Protein AF-A0A9J6Q391-F1 (afdb_monomer)

Mean predicted aligned error: 18.15 Å

Radius of gyration: 25.67 Å; Cα contacts (8 Å, |Δi|>4): 39; chains: 1; bounding box: 71×42×63 Å

Solvent-accessible surface area (backbone atoms only — not comparable to full-atom values): 9100 Å² total; per-residue (Å²): 144,71,68,66,64,57,49,52,55,53,50,53,52,52,53,53,54,31,58,76,69,72,47,83,73,78,81,73,79,80,74,79,69,81,73,92,72,80,83,76,83,79,59,70,78,64,97,84,64,71,94,62,67,79,73,75,49,56,86,77,59,72,52,72,69,56,53,51,54,53,54,51,61,70,43,45,66,48,56,59,53,69,73,65,68,63,96,83,64,79,84,73,88,66,89,73,70,78,87,85,83,90,84,78,80,70,61,88,94,59,53,72,78,78,62,50,84,44,92,79,53,96,73,69,85,72,54,101,73,105

Foldseek 3Di:
DPPPVVVVVVVVVVVVVCVVVVNDPPPPPPPPPPDDDDDDDWWDDDPPDPPDDPQVGTDNDDDPVRVVVVVCVQCVVVVVVVVPDDPPDDDDPDPDHDDDDDDFDDDDPQDPVVQVPDPPDPDRPHDPRD

Organism: NCBI:txid2926469

Secondary structure (DSSP, 8-state):
--HHHHHHHHHHHHHHHHHHTT-----------PPP-PPPPPP---TTS----GGGSSS----HHHHHHHHHHHTHHHHHHHTT--TTS----------------PPTT--HHHH-TTTT-SS----TT-

Sequence (130 aa):
MSDTSDSTLNTVKALIDAFKTGAKPSATSVSTAEAAWVPPPFPVPAKDEKQGEISEYGRLPATKTQTEGNYARQRLEDLARGQSQQPDEKPVTDCAGSLHISLFFDGTCCNEQDEDEVYGSPKPALTNVN

Structure (mmCIF, N/CA/C/O backbone):
data_AF-A0A9J6Q391-F1
#
_entry.id   AF-A0A9J6Q391-F1
#
loop_
_atom_site.group_PDB
_atom_site.id
_atom_site.type_symbol
_atom_site.label_atom_id
_atom_site.label_alt_id
_atom_site.label_comp_id
_atom_site.label_asym_id
_atom_site.label_entity_id
_atom_site.label_seq_id
_atom_site.pdbx_PDB_ins_code
_atom_site.Cartn_x
_atom_site.Cartn_y
_atom_site.Cartn_z
_atom_site.occupancy
_atom_site.B_iso_or_equiv
_atom_site.auth_seq_id
_atom_site.auth_comp_id
_atom_site.auth_asym_id
_atom_site.auth_atom_id
_atom_site.pdbx_PDB_model_num
ATOM 1 N N . MET A 1 1 ? -22.575 8.615 -30.650 1.00 46.84 1 MET A N 1
ATOM 2 C CA . MET A 1 1 ? -22.146 8.069 -29.346 1.00 46.84 1 MET A CA 1
ATOM 3 C C . MET A 1 1 ? -22.853 8.871 -28.259 1.00 46.84 1 MET A C 1
ATOM 5 O O . MET A 1 1 ? -22.325 9.894 -27.853 1.00 46.84 1 MET A O 1
ATOM 9 N N . SER A 1 2 ? -24.083 8.486 -27.893 1.00 53.28 2 SER A N 1
ATOM 10 C CA . SER A 1 2 ? -24.924 9.209 -26.910 1.00 53.28 2 SER A CA 1
ATOM 11 C C . SER A 1 2 ? -25.822 8.283 -26.070 1.00 53.28 2 SER A C 1
ATOM 13 O O . SER A 1 2 ? -26.626 8.757 -25.280 1.00 53.28 2 SER A O 1
ATOM 15 N N . ASP A 1 3 ? -25.713 6.960 -26.221 1.00 53.56 3 ASP A N 1
ATOM 16 C CA . ASP A 1 3 ? -26.795 6.057 -25.797 1.00 53.56 3 ASP A CA 1
ATOM 17 C C . ASP A 1 3 ? -26.656 5.532 -24.355 1.00 53.56 3 ASP A C 1
ATOM 19 O O . ASP A 1 3 ? -27.618 5.038 -23.769 1.00 53.56 3 ASP A O 1
ATOM 23 N N . THR A 1 4 ? -25.476 5.652 -23.736 1.00 53.84 4 THR A N 1
ATOM 24 C CA . THR A 1 4 ? -25.209 5.055 -22.412 1.00 53.84 4 THR A CA 1
ATOM 25 C C . THR A 1 4 ? -25.657 5.946 -21.248 1.00 53.84 4 THR A C 1
ATOM 27 O O . THR A 1 4 ? -26.173 5.450 -20.243 1.00 53.84 4 THR A O 1
ATOM 30 N N . SER A 1 5 ? -25.499 7.268 -21.366 1.00 55.38 5 SER A N 1
ATOM 31 C CA . SER A 1 5 ? -25.910 8.227 -20.328 1.00 55.38 5 SER A CA 1
ATOM 32 C C . SER A 1 5 ? -27.431 8.331 -20.216 1.00 55.38 5 SER A C 1
ATOM 34 O O . SER A 1 5 ? -27.971 8.287 -19.109 1.00 55.38 5 SER A O 1
ATOM 36 N N . ASP A 1 6 ? -28.122 8.369 -21.357 1.00 56.22 6 ASP A N 1
ATOM 37 C CA . ASP A 1 6 ? -29.584 8.454 -21.413 1.00 56.22 6 ASP A CA 1
ATOM 38 C C . ASP A 1 6 ? -30.235 7.150 -20.924 1.00 56.22 6 ASP A C 1
ATOM 40 O O . ASP A 1 6 ? -31.237 7.173 -20.207 1.00 56.22 6 ASP A O 1
ATOM 44 N N . SER A 1 7 ? -29.606 6.003 -21.208 1.00 61.94 7 SER A N 1
ATOM 45 C CA . SER A 1 7 ? -29.992 4.693 -20.666 1.00 61.94 7 SER A CA 1
ATOM 46 C C . SER A 1 7 ? -29.904 4.643 -19.133 1.00 61.94 7 SER A C 1
ATOM 48 O O . SER A 1 7 ? -30.820 4.163 -18.458 1.00 61.94 7 SER A O 1
ATOM 50 N N . THR A 1 8 ? -28.845 5.215 -18.554 1.00 69.19 8 THR A N 1
ATOM 51 C CA . THR A 1 8 ? -28.618 5.184 -17.101 1.00 69.19 8 THR A CA 1
ATOM 52 C C . THR A 1 8 ? -29.638 6.056 -16.364 1.00 69.19 8 THR A C 1
ATOM 54 O O . THR A 1 8 ? -30.234 5.620 -15.378 1.00 69.19 8 THR A O 1
ATOM 57 N N . LEU A 1 9 ? -29.914 7.258 -16.882 1.00 72.56 9 LEU A N 1
ATOM 58 C CA . LEU A 1 9 ? -30.899 8.179 -16.308 1.00 72.56 9 LEU A CA 1
ATOM 59 C C . LEU A 1 9 ? -32.321 7.590 -16.339 1.00 72.56 9 LEU A C 1
ATOM 61 O O . LEU A 1 9 ? -33.058 7.667 -15.353 1.00 72.56 9 LEU A O 1
ATOM 65 N N . ASN A 1 10 ? -32.688 6.949 -17.451 1.00 74.25 10 ASN A N 1
ATOM 66 C CA . ASN A 1 10 ? -33.989 6.299 -17.605 1.00 74.25 10 ASN A CA 1
ATOM 67 C C . ASN A 1 10 ? -34.150 5.095 -16.666 1.00 74.25 10 ASN A C 1
ATOM 69 O O . ASN A 1 10 ? -35.230 4.887 -16.111 1.00 74.25 10 ASN A O 1
ATOM 73 N N . THR A 1 11 ? -33.070 4.353 -16.416 1.00 75.00 11 THR A N 1
ATOM 74 C CA . THR A 1 11 ? -33.073 3.214 -15.486 1.00 75.00 11 THR A CA 1
ATOM 75 C C . THR A 1 11 ? -33.259 3.667 -14.035 1.00 75.00 11 THR A C 1
ATOM 77 O O . THR A 1 11 ? -34.065 3.092 -13.303 1.00 75.00 11 THR A O 1
ATOM 80 N N . VAL A 1 12 ? -32.587 4.749 -13.622 1.00 79.31 12 VAL A N 1
ATOM 81 C CA . VAL A 1 12 ? -32.756 5.333 -12.277 1.00 79.31 12 VAL A CA 1
ATOM 82 C C . VAL A 1 12 ? -34.180 5.857 -12.083 1.00 79.31 12 VAL A C 1
ATOM 84 O O . VAL A 1 12 ? -34.787 5.627 -11.037 1.00 79.31 12 VAL A O 1
ATOM 87 N N . LYS A 1 13 ? -34.752 6.505 -13.103 1.00 80.88 13 LYS A N 1
ATOM 88 C CA . LYS A 1 13 ? -36.135 6.994 -13.057 1.00 80.88 13 LYS A CA 1
ATOM 89 C C . LYS A 1 13 ? -37.141 5.849 -12.894 1.00 80.88 13 LYS A C 1
ATOM 91 O O . LYS A 1 13 ? -38.011 5.924 -12.030 1.00 80.88 13 LYS A O 1
ATOM 96 N N . ALA A 1 14 ? -36.967 4.761 -13.647 1.00 74.81 14 ALA A N 1
ATOM 97 C CA . ALA A 1 14 ? -37.815 3.574 -13.551 1.00 74.81 14 ALA A CA 1
ATOM 98 C C . ALA A 1 14 ? -37.730 2.890 -12.173 1.00 74.81 14 ALA A C 1
ATOM 100 O O . ALA A 1 14 ? -38.748 2.449 -11.640 1.00 74.81 14 ALA A O 1
ATOM 101 N N . 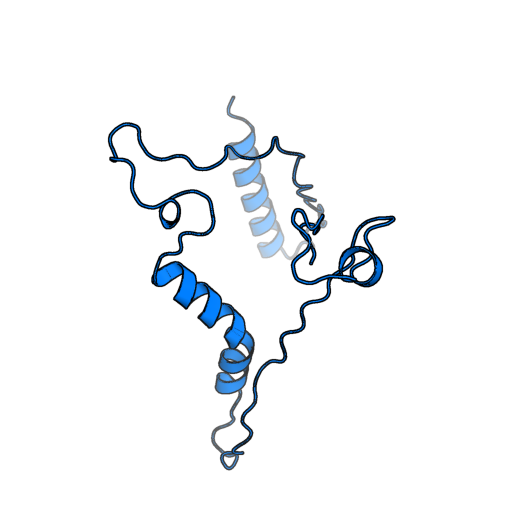LEU A 1 15 ? -36.541 2.844 -11.565 1.00 76.00 15 LEU A N 1
ATOM 102 C CA . LEU A 1 15 ? -36.344 2.289 -10.221 1.00 76.00 15 LEU A CA 1
ATOM 103 C C . LEU A 1 15 ? -37.030 3.131 -9.135 1.00 76.00 15 LEU A C 1
ATOM 105 O O . LEU A 1 15 ? -37.652 2.573 -8.231 1.00 76.00 15 LEU A O 1
ATOM 109 N N . ILE A 1 16 ? -36.970 4.462 -9.236 1.00 83.12 16 ILE A N 1
ATOM 110 C CA . ILE A 1 16 ? -37.643 5.375 -8.297 1.00 83.12 16 ILE A CA 1
ATOM 111 C C . ILE A 1 16 ? -39.170 5.244 -8.403 1.00 83.12 16 ILE A C 1
ATOM 113 O O . ILE A 1 16 ? -39.862 5.219 -7.383 1.00 83.12 16 ILE A O 1
ATOM 117 N N . ASP A 1 17 ? -39.706 5.133 -9.618 1.00 80.81 17 ASP A N 1
ATOM 118 C CA . ASP A 1 17 ? -41.150 4.999 -9.839 1.00 80.81 17 ASP A CA 1
ATOM 119 C C . ASP A 1 17 ? -41.679 3.615 -9.410 1.00 80.81 17 ASP A C 1
ATOM 121 O O . ASP A 1 17 ? -42.766 3.518 -8.831 1.00 80.81 17 ASP A O 1
ATOM 125 N N . ALA A 1 18 ? -40.882 2.552 -9.572 1.00 72.38 18 ALA A N 1
ATOM 126 C CA . ALA A 1 18 ? -41.176 1.235 -9.001 1.00 72.38 18 ALA A CA 1
ATOM 127 C C . ALA A 1 18 ? -41.226 1.275 -7.460 1.00 72.38 18 ALA A C 1
ATOM 129 O O . ALA A 1 18 ? -42.116 0.685 -6.847 1.00 72.38 18 ALA A O 1
ATOM 130 N N . PHE A 1 19 ? -40.331 2.044 -6.828 1.00 73.94 19 PHE A N 1
ATOM 131 C CA . PHE A 1 19 ? -40.306 2.207 -5.372 1.00 73.94 19 PHE A CA 1
ATOM 132 C C . PHE A 1 19 ? -41.550 2.936 -4.842 1.00 73.94 19 PHE A C 1
ATOM 134 O O . PHE A 1 19 ? -42.128 2.534 -3.835 1.00 73.94 19 PHE A O 1
ATOM 141 N N . LYS A 1 20 ? -42.016 3.977 -5.546 1.00 78.38 20 LYS A N 1
ATOM 142 C CA . LYS A 1 20 ? -43.234 4.730 -5.186 1.00 78.38 20 LYS A CA 1
ATOM 143 C C . LYS A 1 20 ? -44.516 3.911 -5.318 1.00 78.38 20 LYS A C 1
ATOM 145 O O . LYS A 1 20 ? -45.478 4.162 -4.601 1.00 78.38 20 LYS A O 1
ATOM 150 N N . THR A 1 21 ? -44.537 2.960 -6.246 1.00 76.88 21 THR A N 1
ATOM 151 C CA . THR A 1 21 ? -45.704 2.111 -6.527 1.00 76.88 21 THR A CA 1
ATOM 152 C C . THR A 1 21 ? -45.715 0.819 -5.705 1.00 76.88 21 THR A C 1
ATOM 154 O O . THR A 1 21 ? -46.660 0.040 -5.808 1.00 76.88 21 THR A O 1
ATOM 157 N N . GLY A 1 22 ? -44.692 0.589 -4.870 1.00 63.97 22 GLY A N 1
ATOM 158 C CA . GLY A 1 22 ? -44.562 -0.620 -4.051 1.00 63.97 22 GLY A CA 1
ATOM 159 C C . GLY A 1 22 ? -44.297 -1.892 -4.864 1.00 63.97 22 GLY A C 1
ATOM 160 O O . GLY A 1 22 ? -44.370 -2.996 -4.324 1.00 63.97 22 GLY A O 1
ATOM 161 N N . ALA A 1 23 ? -43.991 -1.761 -6.158 1.00 68.00 23 ALA A N 1
ATOM 162 C CA . ALA A 1 23 ? -43.645 -2.883 -7.013 1.00 68.00 23 ALA A CA 1
ATOM 163 C C . ALA A 1 23 ? -42.234 -3.365 -6.656 1.00 68.00 23 ALA A C 1
ATOM 165 O O . ALA A 1 23 ? -41.285 -2.585 -6.675 1.00 68.00 23 ALA A O 1
ATOM 166 N N . LYS A 1 24 ? -42.082 -4.658 -6.335 1.00 58.41 24 LYS A N 1
ATOM 167 C CA . LYS A 1 24 ? -40.773 -5.268 -6.061 1.00 58.41 24 LYS A CA 1
ATOM 168 C C . LYS A 1 24 ? -39.894 -5.111 -7.312 1.00 58.41 24 LYS A C 1
ATOM 170 O O . LYS A 1 24 ? -40.206 -5.750 -8.320 1.00 58.41 24 LYS A O 1
ATOM 175 N N . PRO A 1 25 ? -38.820 -4.299 -7.290 1.00 55.34 25 PRO A N 1
ATOM 176 C CA . PRO A 1 25 ? -37.943 -4.203 -8.444 1.00 55.34 25 PRO A CA 1
ATOM 177 C C . PRO A 1 25 ? -37.285 -5.570 -8.637 1.00 55.34 25 PRO A C 1
ATOM 179 O O . PRO A 1 25 ? -36.680 -6.118 -7.713 1.00 55.34 25 PRO A O 1
ATOM 182 N N . SER A 1 26 ? -37.457 -6.154 -9.825 1.00 55.06 26 SER A N 1
ATOM 183 C CA . SER A 1 26 ? -36.693 -7.333 -10.221 1.00 55.06 26 SER A CA 1
ATOM 184 C C . SER A 1 26 ? -35.224 -6.944 -10.138 1.00 55.06 26 SER A C 1
ATOM 186 O O . SER A 1 26 ? -34.801 -6.011 -10.819 1.00 55.06 26 SER A O 1
ATOM 188 N N . ALA A 1 27 ? -34.480 -7.596 -9.246 1.00 47.47 27 ALA A N 1
ATOM 189 C CA . ALA A 1 27 ? -33.065 -7.351 -9.047 1.00 47.47 27 ALA A CA 1
ATOM 190 C C . ALA A 1 27 ? -32.315 -7.725 -10.330 1.00 47.47 27 ALA A C 1
ATOM 192 O O . ALA A 1 27 ? -31.868 -8.856 -10.500 1.00 47.47 27 ALA A O 1
ATOM 193 N N . THR A 1 28 ? -32.195 -6.777 -11.255 1.00 48.41 28 THR A N 1
ATOM 194 C CA . THR A 1 28 ? -31.173 -6.835 -12.288 1.00 48.41 28 THR A CA 1
ATOM 195 C C . THR A 1 28 ? -29.861 -6.654 -11.548 1.00 48.41 28 THR A C 1
ATOM 197 O O . THR A 1 28 ? -29.508 -5.543 -11.157 1.00 48.41 28 THR A O 1
ATOM 200 N N . SER A 1 29 ? -29.175 -7.763 -11.274 1.00 50.44 29 SER A N 1
ATOM 201 C CA . SER A 1 29 ? -27.800 -7.746 -10.802 1.00 50.44 29 SER A CA 1
ATOM 202 C C . SER A 1 29 ? -26.967 -7.033 -11.862 1.00 50.44 29 SER A C 1
ATOM 204 O O . SER A 1 29 ? -26.547 -7.643 -12.847 1.00 50.44 29 SER A O 1
ATOM 206 N N . VAL A 1 30 ? -26.756 -5.729 -11.699 1.00 50.44 30 VAL A N 1
ATOM 207 C CA . VAL A 1 30 ? -25.710 -5.016 -12.427 1.00 50.44 30 VAL A CA 1
ATOM 208 C C . VAL A 1 30 ? -24.402 -5.501 -11.815 1.00 50.44 30 VAL A C 1
ATOM 210 O O . VAL A 1 30 ? -23.860 -4.914 -10.885 1.00 50.44 30 VAL A O 1
ATOM 213 N N . SER A 1 31 ? -23.953 -6.666 -12.275 1.00 46.78 31 SER A N 1
ATOM 214 C CA . SER A 1 31 ? -22.585 -7.111 -12.083 1.00 46.78 31 SER A CA 1
ATOM 215 C C . SER A 1 31 ? -21.736 -6.190 -12.946 1.00 46.78 31 SER A C 1
ATOM 217 O O . SER A 1 31 ? -21.562 -6.417 -14.142 1.00 46.78 31 SER A O 1
ATOM 219 N N . THR A 1 32 ? -21.262 -5.094 -12.358 1.00 53.47 32 THR A N 1
ATOM 220 C CA . THR A 1 32 ? -20.120 -4.366 -12.902 1.00 53.47 32 THR A CA 1
ATOM 221 C C . THR A 1 32 ? -18.914 -5.272 -12.696 1.00 53.47 32 THR A C 1
ATOM 223 O O . THR A 1 32 ? -18.187 -5.145 -11.717 1.00 53.47 32 THR A O 1
ATOM 226 N N . ALA A 1 33 ? -18.755 -6.266 -13.568 1.00 62.44 33 ALA A N 1
ATOM 227 C CA . ALA A 1 33 ? -17.488 -6.957 -13.698 1.00 62.44 33 ALA A CA 1
ATOM 228 C C . ALA A 1 33 ? -16.474 -5.888 -14.119 1.00 62.44 33 ALA A C 1
ATOM 230 O O . ALA A 1 33 ? -16.596 -5.318 -15.206 1.00 62.44 33 ALA A O 1
ATOM 231 N N . GLU A 1 34 ? -15.542 -5.538 -13.231 1.00 70.25 34 GLU A N 1
ATOM 232 C CA . GLU A 1 34 ? -14.434 -4.657 -13.587 1.00 70.25 34 GLU A CA 1
ATOM 233 C C . GLU A 1 34 ? -13.728 -5.258 -14.807 1.00 70.25 34 GLU A C 1
ATOM 235 O O . GLU A 1 34 ? -13.257 -6.396 -14.782 1.00 70.25 34 GLU A O 1
ATOM 240 N N . ALA A 1 35 ? -13.729 -4.517 -15.915 1.00 78.00 35 ALA A N 1
ATOM 241 C CA . ALA A 1 35 ? -13.037 -4.927 -17.125 1.00 78.00 35 ALA A CA 1
ATOM 242 C C . ALA A 1 35 ? -11.534 -5.066 -16.839 1.00 78.00 35 ALA A C 1
ATOM 244 O O . ALA A 1 35 ? -10.982 -4.327 -16.027 1.00 78.00 35 ALA A O 1
ATOM 245 N N . ALA A 1 36 ? -10.856 -5.985 -17.524 1.00 86.19 36 ALA A N 1
ATOM 246 C CA . ALA A 1 36 ? -9.401 -6.049 -17.464 1.00 86.19 36 ALA A CA 1
ATOM 247 C C . ALA A 1 36 ? -8.796 -4.760 -18.054 1.00 86.19 36 ALA A C 1
ATOM 249 O O . ALA A 1 36 ? -9.167 -4.351 -19.157 1.00 86.19 36 ALA A O 1
ATOM 250 N N . TRP A 1 37 ? -7.855 -4.141 -17.338 1.00 87.50 37 TRP A N 1
ATOM 251 C CA . TRP A 1 37 ? -7.172 -2.915 -17.761 1.00 87.50 37 TRP A CA 1
ATOM 252 C C . TRP A 1 37 ? -5.684 -3.156 -17.995 1.00 87.50 37 TRP A C 1
ATOM 254 O O . TRP A 1 37 ? -5.039 -3.937 -17.296 1.00 87.50 37 TRP A O 1
ATOM 264 N N . VAL A 1 38 ? -5.129 -2.436 -18.973 1.00 92.31 38 VAL A N 1
ATOM 265 C CA . VAL A 1 38 ? -3.676 -2.329 -19.150 1.00 92.31 38 VAL A CA 1
ATOM 266 C C . VAL A 1 38 ? -3.075 -1.708 -17.880 1.00 92.31 38 VAL A C 1
ATOM 268 O O . VAL A 1 38 ? -3.668 -0.756 -17.360 1.00 92.31 38 VAL A O 1
ATOM 271 N N . PRO A 1 39 ? -1.921 -2.199 -17.375 1.00 92.12 39 PRO A N 1
ATOM 272 C CA . PRO A 1 39 ? -1.274 -1.612 -16.210 1.00 92.12 39 PRO A CA 1
ATOM 273 C C . PRO A 1 39 ? -1.107 -0.094 -16.367 1.00 92.12 39 PRO A C 1
ATOM 275 O O . PRO A 1 39 ? -0.685 0.367 -17.433 1.00 92.12 39 PRO A O 1
ATOM 278 N N . PRO A 1 40 ? -1.433 0.699 -15.332 1.00 90.50 40 PRO A N 1
ATOM 279 C CA . PRO A 1 40 ? -1.307 2.143 -15.416 1.00 90.50 40 PRO A CA 1
ATOM 280 C C . PRO A 1 40 ? 0.161 2.537 -15.623 1.00 90.50 40 PRO A C 1
ATOM 282 O O . PRO A 1 40 ? 1.054 1.871 -15.085 1.00 90.50 40 PRO A O 1
ATOM 285 N N . PRO A 1 41 ? 0.431 3.645 -16.335 1.00 89.44 41 PRO A N 1
ATOM 286 C CA . PRO A 1 41 ? 1.793 4.126 -16.516 1.00 89.44 41 PRO A CA 1
ATOM 287 C C . PRO A 1 41 ? 2.460 4.368 -15.157 1.00 89.44 41 PRO A C 1
ATOM 289 O O . PRO A 1 41 ? 1.818 4.794 -14.187 1.00 89.44 41 PRO A O 1
ATOM 292 N N . PHE A 1 42 ? 3.754 4.063 -15.079 1.00 88.50 42 PHE A N 1
ATOM 293 C CA . PHE A 1 42 ? 4.534 4.339 -13.880 1.00 88.50 42 PHE A CA 1
ATOM 294 C C . PHE A 1 42 ? 4.727 5.859 -13.732 1.00 88.50 42 PHE A C 1
ATOM 296 O O . PHE A 1 42 ? 5.083 6.505 -14.722 1.00 88.50 42 PHE A O 1
ATOM 303 N N . PRO A 1 43 ? 4.485 6.449 -12.544 1.00 85.75 43 PRO A N 1
ATOM 304 C CA . PRO A 1 43 ? 4.675 7.880 -12.337 1.00 85.75 43 PRO A CA 1
ATOM 305 C C . PRO A 1 43 ? 6.136 8.284 -12.560 1.00 85.75 43 PRO A C 1
ATOM 307 O O . PRO A 1 43 ? 7.040 7.716 -11.949 1.00 85.75 43 PRO A O 1
ATOM 310 N N . VAL A 1 44 ? 6.35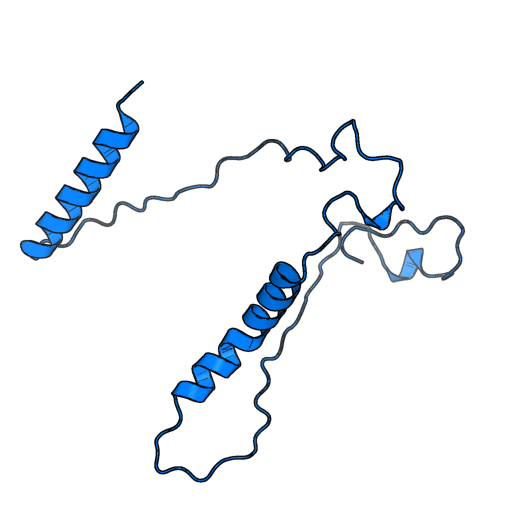3 9.278 -13.420 1.00 78.19 44 VAL A N 1
ATOM 311 C CA . VAL A 1 44 ? 7.662 9.884 -13.700 1.00 78.19 44 VAL A CA 1
ATOM 312 C C . VAL A 1 44 ? 7.590 11.395 -13.453 1.00 78.19 44 VAL A C 1
ATOM 314 O O . VAL A 1 44 ? 6.501 11.959 -13.593 1.00 78.19 44 VAL A O 1
ATOM 317 N N . PRO A 1 45 ? 8.708 12.054 -13.096 1.00 68.19 45 PRO A N 1
ATOM 318 C CA . PRO A 1 45 ? 8.750 13.507 -12.943 1.00 68.19 45 PRO A CA 1
ATOM 319 C C . PRO A 1 45 ? 8.244 14.253 -14.177 1.00 68.19 45 PRO A C 1
ATOM 321 O O . PRO A 1 45 ? 8.427 13.805 -15.316 1.00 68.19 45 PRO A O 1
ATOM 324 N N . ALA A 1 46 ? 7.680 15.442 -13.958 1.00 64.06 46 ALA A N 1
ATOM 325 C CA . ALA A 1 46 ? 7.514 16.410 -15.033 1.00 64.06 46 ALA A CA 1
ATOM 326 C C . ALA A 1 46 ? 8.903 16.813 -15.568 1.00 64.06 46 ALA A C 1
ATOM 328 O O . ALA A 1 46 ? 9.856 16.941 -14.803 1.00 64.06 46 ALA A O 1
ATOM 329 N N . LYS A 1 47 ? 9.029 17.008 -16.889 1.00 57.59 47 LYS A N 1
ATOM 330 C CA . LYS A 1 47 ? 10.316 17.167 -17.606 1.00 57.59 47 LYS A CA 1
ATOM 331 C C . LYS A 1 47 ? 11.218 18.324 -17.133 1.00 57.59 47 LYS A C 1
ATOM 333 O O . LYS A 1 47 ? 12.369 18.371 -17.557 1.00 57.59 47 LYS A O 1
ATOM 338 N N . ASP A 1 48 ? 10.726 19.201 -16.261 1.00 57.75 48 ASP A N 1
ATOM 339 C CA . ASP A 1 48 ? 11.403 20.429 -15.830 1.00 57.75 48 ASP A CA 1
ATOM 340 C C . ASP A 1 48 ? 11.842 20.405 -14.352 1.00 57.75 48 ASP A C 1
ATOM 342 O O . ASP A 1 48 ? 12.436 21.365 -13.855 1.00 57.75 48 ASP A O 1
ATOM 346 N N . GLU A 1 49 ? 11.588 19.306 -13.638 1.00 58.72 49 GLU A N 1
ATOM 347 C CA . GLU A 1 49 ? 12.035 19.126 -12.259 1.00 58.72 49 GLU A CA 1
ATOM 348 C C . GLU A 1 49 ? 13.437 18.503 -12.267 1.00 58.72 49 GLU A C 1
ATOM 350 O O . GLU A 1 49 ? 13.657 17.402 -12.776 1.00 58.72 49 GLU A O 1
ATOM 355 N N . LYS A 1 50 ? 14.419 19.267 -11.764 1.00 56.81 50 LYS A N 1
ATOM 356 C CA . LYS A 1 50 ? 15.813 18.830 -11.574 1.00 56.81 50 LYS A CA 1
ATOM 357 C C . LYS A 1 50 ? 15.836 17.466 -10.888 1.00 56.81 50 LYS A C 1
ATOM 359 O O . LYS A 1 50 ? 14.976 17.235 -10.052 1.00 56.81 50 LYS A O 1
ATOM 364 N N . GLN A 1 51 ? 16.846 16.638 -11.193 1.00 53.44 51 GLN A N 1
ATOM 365 C CA . GLN A 1 51 ? 17.156 15.396 -10.470 1.00 53.44 51 GLN A CA 1
ATOM 366 C C . GLN A 1 51 ? 17.141 15.631 -8.948 1.00 53.44 51 GLN A C 1
ATOM 368 O O . GLN A 1 51 ? 18.161 15.986 -8.355 1.00 53.44 51 GLN A O 1
ATOM 373 N N . GLY A 1 52 ? 15.967 15.475 -8.344 1.00 54.19 52 GLY A N 1
ATOM 374 C CA . GLY A 1 52 ? 15.766 15.364 -6.916 1.00 54.19 52 GLY A CA 1
ATOM 375 C C . GLY A 1 52 ? 16.161 13.965 -6.479 1.00 54.19 52 GLY A C 1
ATOM 376 O O . GLY A 1 52 ? 16.333 13.052 -7.294 1.00 54.19 52 GLY A O 1
ATOM 377 N N . GLU A 1 53 ? 16.362 13.817 -5.179 1.00 56.56 53 GLU A N 1
ATOM 378 C CA . GLU A 1 53 ? 16.631 12.538 -4.540 1.00 56.56 53 GLU A CA 1
ATOM 379 C C . GLU A 1 53 ? 15.572 11.504 -4.995 1.00 56.56 53 GLU A C 1
ATOM 381 O O . GLU A 1 53 ? 14.400 11.833 -5.168 1.00 56.56 53 GLU A O 1
ATOM 386 N N . ILE A 1 54 ? 15.973 10.249 -5.238 1.00 54.78 54 ILE A N 1
ATOM 387 C CA . ILE A 1 54 ? 15.111 9.168 -5.782 1.00 54.78 54 ILE A CA 1
ATOM 388 C C . ILE A 1 54 ? 13.784 9.012 -4.997 1.00 54.78 54 ILE A C 1
ATOM 390 O O . ILE A 1 54 ? 12.803 8.486 -5.521 1.00 54.78 54 ILE A O 1
ATOM 394 N N . SER A 1 55 ? 13.752 9.504 -3.757 1.00 58.06 55 SER A N 1
ATOM 395 C CA . SER A 1 55 ? 12.625 9.548 -2.826 1.00 58.06 55 SER A CA 1
ATOM 396 C C . SER A 1 55 ? 11.432 10.410 -3.262 1.00 58.06 55 SER A C 1
ATOM 398 O O . SER A 1 55 ? 10.380 10.297 -2.636 1.00 58.06 55 SER A O 1
ATOM 400 N N . GLU A 1 56 ? 11.543 11.237 -4.308 1.00 63.34 56 GLU A N 1
ATOM 401 C CA . GLU A 1 56 ? 10.458 12.131 -4.755 1.00 63.34 56 GLU A CA 1
ATOM 402 C C . GLU A 1 56 ? 9.589 11.555 -5.890 1.00 63.34 56 GLU A C 1
ATOM 404 O O . GLU A 1 56 ? 8.567 12.142 -6.251 1.00 63.34 56 GLU A O 1
ATOM 409 N N . TYR A 1 57 ? 9.937 10.381 -6.435 1.00 72.88 57 TYR A N 1
ATOM 410 C CA . TYR A 1 57 ? 9.270 9.799 -7.607 1.00 72.88 57 TYR A CA 1
ATOM 411 C C . TYR A 1 57 ? 8.665 8.411 -7.341 1.00 72.88 57 TYR A C 1
ATOM 413 O O . TYR A 1 57 ? 8.986 7.722 -6.374 1.00 72.88 57 TYR A O 1
ATOM 421 N N . GLY A 1 58 ? 7.770 7.968 -8.228 1.00 81.56 58 GLY A N 1
ATOM 422 C CA . GLY A 1 58 ? 7.072 6.688 -8.100 1.00 81.56 58 GLY A CA 1
ATOM 423 C C . GLY A 1 58 ? 5.801 6.774 -7.248 1.00 81.56 58 GLY A C 1
ATOM 424 O O . GLY A 1 58 ? 5.123 7.796 -7.224 1.00 81.56 58 GLY A O 1
ATOM 425 N N . ARG A 1 59 ? 5.419 5.662 -6.606 1.00 89.50 59 ARG A N 1
ATOM 426 C CA . ARG A 1 59 ? 4.144 5.534 -5.861 1.00 89.50 59 ARG A CA 1
ATOM 427 C C . ARG A 1 59 ? 4.295 5.605 -4.339 1.00 89.50 59 ARG A C 1
ATOM 429 O O . ARG A 1 59 ? 3.290 5.578 -3.638 1.00 89.50 59 ARG A O 1
ATOM 436 N N . LEU A 1 60 ? 5.531 5.644 -3.849 1.00 88.31 60 LEU A N 1
ATOM 437 C CA . LEU A 1 60 ? 5.856 5.713 -2.424 1.00 88.31 60 LEU A CA 1
ATOM 438 C C . LEU A 1 60 ? 5.803 7.128 -1.823 1.00 88.31 60 LEU A C 1
ATOM 440 O O . LEU A 1 60 ? 5.463 7.218 -0.643 1.00 88.31 60 LEU A O 1
ATOM 444 N N . PRO A 1 61 ? 6.094 8.221 -2.563 1.00 88.12 61 PRO A N 1
ATOM 445 C CA . PRO A 1 61 ? 5.937 9.563 -2.016 1.00 88.12 61 PRO A CA 1
ATOM 446 C C . PRO A 1 61 ? 4.489 9.789 -1.564 1.00 88.12 61 PRO A C 1
ATOM 448 O O . PRO A 1 61 ? 3.554 9.669 -2.359 1.00 88.12 61 PRO A O 1
ATOM 451 N N . ALA A 1 62 ? 4.304 10.108 -0.283 1.00 85.75 62 ALA A N 1
ATOM 452 C CA . ALA A 1 62 ? 2.994 10.296 0.327 1.00 85.75 62 ALA A CA 1
ATOM 453 C C . ALA A 1 62 ? 2.859 11.707 0.901 1.00 85.75 62 ALA A C 1
ATOM 455 O O . ALA A 1 62 ? 3.739 12.209 1.602 1.00 85.75 62 ALA A O 1
ATOM 456 N N . THR A 1 63 ? 1.726 12.352 0.637 1.00 88.56 63 THR A N 1
ATOM 457 C CA . THR A 1 63 ? 1.394 13.633 1.263 1.00 88.56 63 THR A CA 1
ATOM 458 C C . THR A 1 63 ? 0.905 13.421 2.694 1.00 88.56 63 THR A C 1
ATOM 460 O O . THR A 1 63 ? 0.357 12.371 3.035 1.00 88.56 63 THR A O 1
ATOM 463 N N . LYS A 1 64 ? 1.017 14.456 3.535 1.00 92.69 64 LYS A N 1
ATOM 464 C CA . LYS A 1 64 ? 0.486 14.430 4.908 1.00 92.69 64 LYS A CA 1
ATOM 465 C C . LYS A 1 64 ? -0.984 13.989 4.948 1.00 92.69 64 LYS A C 1
ATOM 467 O O . LYS A 1 64 ? -1.341 13.124 5.738 1.00 92.69 64 LYS A O 1
ATOM 472 N N . THR A 1 65 ? -1.807 14.517 4.044 1.00 94.69 65 THR A N 1
ATOM 473 C CA . THR A 1 65 ? -3.229 14.165 3.937 1.00 94.69 65 THR A CA 1
ATOM 474 C C . THR A 1 65 ? -3.446 12.691 3.582 1.00 94.69 65 THR A C 1
ATOM 476 O O . THR A 1 65 ? -4.357 12.068 4.121 1.00 94.69 65 THR A O 1
ATOM 479 N N . GLN A 1 66 ? -2.618 12.102 2.710 1.00 92.69 66 GLN A N 1
ATOM 480 C CA . GLN A 1 66 ? -2.697 10.671 2.388 1.00 92.69 66 GLN A CA 1
ATOM 481 C C . GLN A 1 66 ? -2.339 9.800 3.597 1.00 92.69 66 GLN A C 1
ATOM 483 O O . GLN A 1 66 ? -3.044 8.828 3.875 1.00 92.69 66 GLN A O 1
ATOM 488 N N . THR A 1 67 ? -1.290 10.167 4.336 1.00 94.12 67 THR A N 1
ATOM 489 C CA . THR A 1 67 ? -0.862 9.460 5.551 1.00 94.12 67 THR A CA 1
ATOM 490 C C . THR A 1 67 ? -1.917 9.549 6.652 1.00 94.12 67 THR A C 1
ATOM 492 O O . THR A 1 67 ? -2.304 8.532 7.223 1.00 94.12 67 THR A O 1
ATOM 495 N N . GLU A 1 68 ? -2.455 10.741 6.908 1.00 94.62 68 GLU A N 1
ATOM 496 C CA . GLU A 1 68 ? -3.528 10.949 7.887 1.00 94.62 68 GLU A CA 1
ATOM 497 C C . GLU A 1 68 ? -4.813 10.218 7.484 1.00 94.62 68 GLU A C 1
ATOM 499 O O . GLU A 1 68 ? -5.457 9.590 8.321 1.00 94.62 68 GLU A O 1
ATOM 504 N N . GLY A 1 69 ? -5.164 10.224 6.196 1.00 95.06 69 GLY A N 1
ATOM 505 C CA . GLY A 1 69 ? -6.301 9.466 5.676 1.00 95.06 69 GLY A CA 1
ATOM 506 C C . GLY A 1 69 ? -6.109 7.949 5.777 1.00 95.06 69 GLY A C 1
ATOM 507 O O . GLY A 1 69 ? -7.066 7.216 6.028 1.00 95.06 69 GLY A O 1
ATOM 508 N N . ASN A 1 70 ? -4.883 7.442 5.610 1.00 95.06 70 ASN A N 1
ATOM 509 C CA . ASN A 1 70 ? -4.567 6.040 5.882 1.00 95.06 70 ASN A CA 1
ATOM 510 C C . ASN A 1 70 ? -4.767 5.710 7.369 1.00 95.06 70 ASN A C 1
ATOM 512 O O . ASN A 1 70 ? -5.498 4.775 7.684 1.00 95.06 70 ASN A O 1
ATOM 516 N N . TYR A 1 71 ? -4.221 6.534 8.262 1.00 92.12 71 TYR A N 1
ATOM 517 C CA . TYR A 1 71 ? -4.356 6.364 9.707 1.00 92.12 71 TYR A CA 1
ATOM 518 C C . TYR A 1 71 ? -5.813 6.422 10.187 1.00 92.12 71 TYR A C 1
ATOM 520 O O . TYR A 1 71 ? -6.251 5.587 10.976 1.00 92.12 71 TYR A O 1
ATOM 528 N N . ALA A 1 72 ? -6.599 7.369 9.670 1.00 90.75 72 ALA A N 1
ATOM 529 C CA . ALA A 1 72 ? -8.014 7.502 10.003 1.00 90.75 72 ALA A CA 1
ATOM 530 C C . ALA A 1 72 ? -8.819 6.253 9.611 1.00 90.75 72 ALA A C 1
ATOM 532 O O . ALA A 1 72 ? -9.697 5.831 10.360 1.00 90.75 72 ALA A O 1
ATOM 533 N N . ARG A 1 73 ? -8.494 5.621 8.472 1.00 91.69 73 ARG A N 1
ATOM 534 C CA . ARG A 1 73 ? -9.138 4.368 8.045 1.00 91.69 73 ARG A CA 1
ATOM 535 C C . ARG A 1 73 ? -8.836 3.203 8.984 1.00 91.69 73 ARG A C 1
ATOM 537 O O . ARG A 1 73 ? -9.740 2.422 9.251 1.00 91.69 73 ARG A O 1
ATOM 544 N N . GLN A 1 74 ? -7.620 3.119 9.524 1.00 90.31 74 GLN A N 1
ATOM 545 C CA . GLN A 1 74 ? -7.271 2.083 10.506 1.00 90.31 74 GLN A CA 1
ATOM 546 C C . GLN A 1 74 ? -8.094 2.214 11.801 1.00 90.31 74 GLN A C 1
ATOM 548 O O . GLN A 1 74 ? -8.377 1.219 12.453 1.00 90.31 74 GLN A O 1
ATOM 553 N N . ARG A 1 75 ? -8.532 3.427 12.159 1.00 86.50 75 ARG A N 1
ATOM 554 C CA . ARG A 1 75 ? -9.292 3.709 13.393 1.00 86.50 75 ARG A CA 1
ATOM 555 C C . ARG A 1 75 ? -10.801 3.849 13.200 1.00 86.50 75 ARG A C 1
ATOM 557 O O . ARG A 1 75 ? -11.501 4.295 14.110 1.00 86.50 75 ARG A O 1
ATOM 564 N N . LEU A 1 76 ? -11.323 3.508 12.023 1.00 85.38 76 LEU A N 1
ATOM 565 C CA . LEU A 1 76 ? -12.736 3.726 11.709 1.00 85.38 76 LEU A CA 1
ATOM 566 C C . LEU A 1 76 ? -13.669 2.938 12.645 1.00 85.38 76 LEU A C 1
ATOM 568 O O . LEU A 1 76 ? -14.712 3.450 13.049 1.00 85.38 76 LEU A O 1
ATOM 572 N N . GLU A 1 77 ? -13.277 1.723 13.029 1.00 76.50 77 GLU A N 1
ATOM 573 C CA . GLU A 1 77 ? -14.039 0.889 13.965 1.00 76.50 77 GLU A CA 1
ATOM 574 C C . GLU A 1 77 ? -14.091 1.488 15.376 1.00 76.50 77 GLU A C 1
ATOM 576 O O . GLU A 1 77 ? -15.140 1.456 16.021 1.00 76.50 77 GLU A O 1
ATOM 581 N N . ASP A 1 78 ? -12.990 2.087 15.837 1.00 74.56 78 ASP A N 1
ATOM 582 C CA . ASP A 1 78 ? -12.902 2.712 17.160 1.00 74.56 78 ASP A CA 1
ATOM 583 C C . ASP A 1 78 ? -13.844 3.928 17.237 1.00 74.56 78 ASP A C 1
ATOM 585 O O . ASP A 1 78 ? -14.556 4.123 18.226 1.00 74.56 78 ASP A O 1
ATOM 589 N N . LEU A 1 79 ? -13.914 4.711 16.153 1.00 66.31 79 LEU A N 1
ATOM 590 C CA . LEU A 1 79 ? -14.834 5.844 16.037 1.00 66.31 79 LEU A CA 1
ATOM 591 C C . LEU A 1 79 ? -16.302 5.393 16.034 1.00 66.31 79 LEU A C 1
ATOM 593 O O . LEU A 1 79 ? -17.132 6.008 16.704 1.00 66.31 79 LEU A O 1
ATOM 597 N N . ALA A 1 80 ? -16.623 4.316 15.313 1.00 70.88 80 ALA A N 1
ATOM 598 C CA . ALA A 1 80 ? -17.974 3.756 15.287 1.00 70.88 80 ALA A CA 1
ATOM 599 C C . ALA A 1 80 ? -18.407 3.235 16.671 1.00 70.88 80 ALA A C 1
ATOM 601 O O . ALA A 1 80 ? -19.558 3.412 17.070 1.00 70.88 80 ALA A O 1
ATOM 602 N N . ARG A 1 81 ? -17.481 2.645 17.439 1.00 66.06 81 ARG A N 1
ATOM 603 C CA . ARG A 1 81 ? -17.734 2.168 18.809 1.00 66.06 81 ARG A CA 1
ATOM 604 C C . ARG A 1 81 ? -17.923 3.310 19.809 1.00 66.06 81 ARG A C 1
ATOM 606 O O . ARG A 1 81 ? -18.811 3.218 20.654 1.00 66.06 81 ARG A O 1
ATOM 613 N N . GLY A 1 82 ? -17.164 4.402 19.685 1.00 59.12 82 GLY A N 1
ATOM 614 C CA . GLY A 1 82 ? -17.290 5.584 20.551 1.00 59.12 82 GLY A CA 1
ATOM 615 C C . GLY A 1 82 ? -18.643 6.305 20.455 1.00 59.12 82 GLY A C 1
ATOM 616 O O . GLY A 1 82 ? -19.039 6.994 21.389 1.00 59.12 82 GLY A O 1
ATOM 617 N N . GLN A 1 83 ? -19.395 6.119 19.364 1.00 54.72 83 GLN A N 1
ATOM 618 C CA . GLN A 1 83 ? -20.754 6.663 19.217 1.00 54.72 83 GLN A CA 1
ATOM 619 C C . GLN A 1 83 ? -21.848 5.782 19.844 1.00 54.72 83 GLN A C 1
ATOM 621 O O . GLN A 1 83 ? -22.996 6.210 19.939 1.00 54.72 83 GLN A O 1
ATOM 626 N N . SER A 1 84 ? -21.510 4.563 20.278 1.00 54.19 84 SER A N 1
ATOM 627 C CA . SER A 1 84 ? -22.456 3.595 20.848 1.00 54.19 84 SER A CA 1
ATOM 628 C C . SER A 1 84 ? -22.572 3.668 22.378 1.00 54.19 84 SER A C 1
ATOM 630 O O . SER A 1 84 ? -23.341 2.897 22.957 1.00 54.19 84 SER A O 1
ATOM 632 N N . GLN A 1 85 ? -21.824 4.548 23.053 1.00 56.34 85 GLN A N 1
ATOM 633 C CA . GLN A 1 85 ? -21.903 4.689 24.508 1.00 56.34 85 GLN A CA 1
ATOM 634 C C . GLN A 1 85 ? -23.241 5.321 24.916 1.00 56.34 85 GLN A C 1
ATOM 636 O O . GLN A 1 85 ? -23.513 6.492 24.656 1.00 56.34 85 GLN A O 1
ATOM 641 N N . GLN A 1 86 ? -24.086 4.516 25.562 1.00 54.56 86 GLN A N 1
ATOM 642 C CA . GLN A 1 86 ? -25.267 4.988 26.280 1.00 54.56 86 GLN A CA 1
ATOM 643 C C . GLN A 1 86 ? -24.811 5.919 27.424 1.00 54.56 86 GLN A C 1
ATOM 645 O O . GLN A 1 86 ? -23.813 5.622 28.081 1.00 54.56 86 GLN A O 1
ATOM 650 N N . PRO A 1 87 ? -25.525 7.025 27.701 1.00 56.75 87 PRO A N 1
ATOM 651 C CA . PRO A 1 87 ? -25.083 8.067 28.637 1.00 56.75 87 PRO A CA 1
ATOM 652 C C . PRO A 1 87 ? -24.998 7.638 30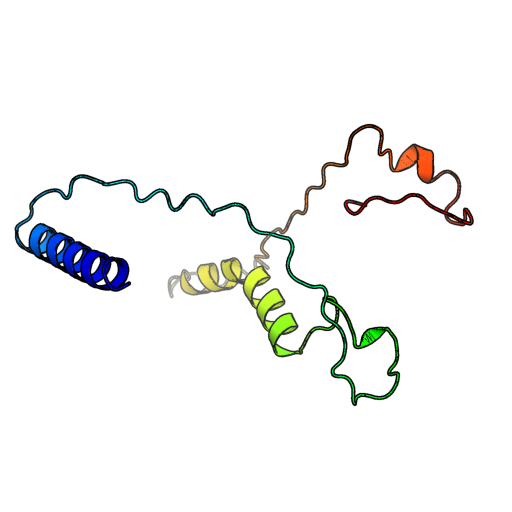.115 1.00 56.75 87 PRO A C 1
ATOM 654 O O . PRO A 1 87 ? -24.594 8.451 30.942 1.00 56.75 87 PRO A O 1
ATOM 657 N N . ASP A 1 88 ? -25.372 6.399 30.454 1.00 57.56 88 ASP A N 1
ATOM 658 C CA . ASP A 1 88 ? -25.560 5.933 31.837 1.00 57.56 88 ASP A CA 1
ATOM 659 C C . ASP A 1 88 ? -24.586 4.810 32.268 1.00 57.56 88 ASP A C 1
ATOM 661 O O . ASP A 1 88 ? -24.650 4.317 33.394 1.00 57.56 88 ASP A O 1
ATOM 665 N N . GLU A 1 89 ? -23.648 4.395 31.405 1.00 60.31 89 GLU A N 1
ATOM 666 C CA . GLU A 1 89 ? -22.622 3.406 31.768 1.00 60.31 89 GLU A CA 1
ATOM 667 C C . GLU A 1 89 ? -21.324 4.075 32.239 1.00 60.31 89 GLU A C 1
ATOM 669 O O . GLU A 1 89 ? -20.792 4.991 31.609 1.00 60.31 89 GLU A O 1
ATOM 674 N N . LYS A 1 90 ? -20.790 3.598 33.373 1.00 58.72 90 LYS A N 1
ATOM 675 C CA . LYS A 1 90 ? -19.483 4.026 33.897 1.00 58.72 90 LYS A CA 1
ATOM 676 C C . LYS A 1 90 ? -18.421 3.877 32.800 1.00 58.72 90 LYS A C 1
ATOM 678 O O . LYS A 1 90 ? -18.430 2.852 32.119 1.00 58.72 90 LYS A O 1
ATOM 683 N N . PRO A 1 91 ? -17.478 4.827 32.652 1.00 49.84 91 PRO A N 1
ATOM 684 C CA . PRO A 1 91 ? -16.460 4.739 31.617 1.00 49.84 91 PRO A CA 1
ATOM 685 C C . PRO A 1 91 ? -15.588 3.510 31.877 1.00 49.84 91 PRO A C 1
ATOM 687 O O . PRO A 1 91 ? -14.752 3.500 32.781 1.00 49.84 91 PRO A O 1
ATOM 690 N N . VAL A 1 92 ? -15.810 2.454 31.100 1.00 53.19 92 VAL A N 1
ATOM 691 C CA . VAL A 1 92 ? -14.897 1.320 31.029 1.00 53.19 92 VAL A CA 1
ATOM 692 C C . VAL A 1 92 ? -13.646 1.843 30.334 1.00 53.19 92 VAL A C 1
ATOM 694 O O . VAL A 1 92 ? -13.681 2.216 29.163 1.00 53.19 92 VAL A O 1
ATOM 697 N N . THR A 1 93 ? -12.543 1.920 31.074 1.00 53.62 93 THR A N 1
ATOM 698 C CA . THR A 1 93 ? -11.208 2.210 30.541 1.00 53.62 93 THR A CA 1
ATOM 699 C C . THR A 1 93 ? -10.656 0.976 29.835 1.00 53.62 93 THR A C 1
ATOM 701 O O . THR A 1 93 ? -9.588 0.486 30.188 1.00 53.62 93 THR A O 1
ATOM 704 N N . ASP A 1 94 ? -11.395 0.436 28.872 1.00 55.75 94 ASP A N 1
ATOM 705 C CA . ASP A 1 94 ? -10.824 -0.516 27.936 1.00 55.75 94 ASP A CA 1
ATOM 706 C C . ASP A 1 94 ? -10.238 0.302 26.795 1.00 55.75 94 ASP A C 1
ATOM 708 O O . ASP A 1 94 ? -10.950 0.998 26.069 1.00 55.75 94 ASP A O 1
ATOM 712 N N . CYS A 1 95 ? -8.915 0.237 26.647 1.00 60.06 95 CYS A N 1
ATOM 713 C CA . CYS A 1 95 ? -8.243 0.624 25.414 1.00 60.06 95 CYS A CA 1
ATOM 714 C C . CYS A 1 95 ? -8.696 -0.343 24.309 1.00 60.06 95 CYS A C 1
ATOM 716 O O . CYS A 1 95 ? -7.983 -1.280 23.957 1.00 60.06 95 CYS A O 1
ATOM 718 N N . ALA A 1 96 ? -9.913 -0.150 23.803 1.00 67.94 96 ALA A N 1
ATOM 719 C CA . ALA A 1 96 ? -10.448 -0.880 22.670 1.00 67.94 96 ALA A CA 1
ATOM 720 C C . ALA A 1 96 ? -9.698 -0.411 21.420 1.00 67.94 96 ALA A C 1
ATOM 722 O O . ALA A 1 96 ? -9.964 0.668 20.897 1.00 67.94 96 ALA A O 1
ATOM 723 N N . GLY A 1 97 ? -8.710 -1.195 20.998 1.00 72.88 97 GLY A N 1
ATOM 724 C CA . GLY A 1 97 ? -8.058 -1.044 19.705 1.00 72.88 97 GLY A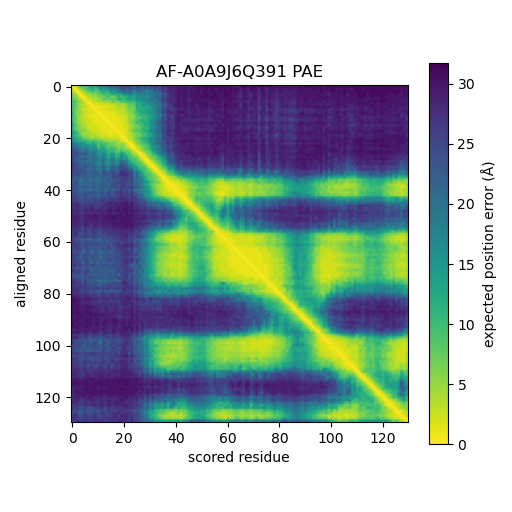 CA 1
ATOM 725 C C . GLY A 1 97 ? -8.570 -2.102 18.737 1.00 72.88 97 GLY A C 1
ATOM 726 O O . GLY A 1 97 ? -8.724 -3.268 19.108 1.00 72.88 97 GLY A O 1
ATOM 727 N N . SER A 1 98 ? -8.811 -1.702 17.494 1.00 83.00 98 SER A N 1
ATOM 728 C CA . SER A 1 98 ? -8.985 -2.638 16.382 1.00 83.00 98 SER A CA 1
ATOM 729 C C . SER A 1 98 ? -7.709 -3.465 16.147 1.00 83.00 98 SER A C 1
ATOM 731 O O . SER A 1 98 ? -6.585 -2.959 16.212 1.00 83.00 98 SER A O 1
ATOM 733 N N . LEU A 1 99 ? -7.881 -4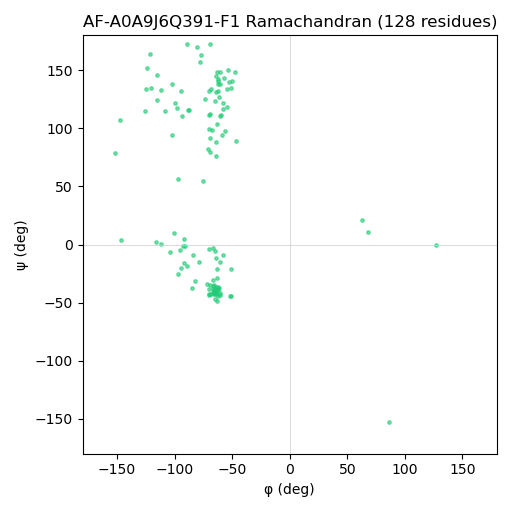.764 15.885 1.00 88.00 99 LEU A N 1
ATOM 734 C CA . LEU A 1 99 ? -6.793 -5.680 15.545 1.00 88.00 99 LEU A CA 1
ATOM 735 C C . LEU A 1 99 ? -6.650 -5.752 14.019 1.00 88.00 99 LEU A C 1
ATOM 737 O O . LEU A 1 99 ? -7.503 -6.323 13.344 1.00 88.00 99 LEU A O 1
ATOM 741 N N . HIS A 1 100 ? -5.556 -5.205 13.487 1.00 90.38 100 HIS A N 1
ATOM 742 C CA . HIS A 1 100 ? -5.226 -5.258 12.058 1.00 90.38 100 HIS A CA 1
ATOM 743 C C . HIS A 1 100 ? -4.236 -6.397 11.802 1.00 90.38 100 HIS A C 1
ATOM 745 O O . HIS A 1 100 ? -3.128 -6.379 12.333 1.00 90.38 100 HIS A O 1
ATOM 751 N N . ILE A 1 101 ? -4.635 -7.392 11.006 1.00 93.19 101 ILE A N 1
ATOM 752 C CA . ILE A 1 101 ? -3.807 -8.553 10.649 1.00 93.19 101 ILE A CA 1
ATOM 753 C C . ILE A 1 101 ? -3.534 -8.506 9.146 1.00 93.19 101 ILE A C 1
ATOM 755 O O . ILE A 1 101 ? -4.475 -8.498 8.352 1.00 93.19 101 ILE A O 1
ATOM 759 N N . SER A 1 102 ? -2.258 -8.524 8.762 1.00 91.25 102 SER A N 1
ATOM 760 C CA . SER A 1 102 ? -1.837 -8.702 7.370 1.00 91.25 102 SER A CA 1
ATOM 761 C C . SER A 1 102 ? -1.416 -10.153 7.163 1.00 91.25 102 SER A C 1
ATOM 763 O O . SER A 1 102 ? -0.538 -10.646 7.867 1.00 91.25 102 SER A O 1
ATOM 765 N N . LEU A 1 103 ? -2.061 -10.842 6.224 1.00 92.44 103 LEU A N 1
ATOM 766 C CA . LEU A 1 103 ? -1.716 -12.206 5.834 1.00 92.44 103 LEU A CA 1
ATOM 767 C C . LEU A 1 103 ? -1.161 -12.181 4.416 1.00 92.44 103 LEU A C 1
ATOM 769 O O . LEU A 1 103 ? -1.759 -11.577 3.525 1.00 92.44 103 LEU A O 1
ATOM 773 N N . PHE A 1 104 ? -0.041 -12.863 4.227 1.00 88.75 104 PHE A N 1
ATOM 774 C CA . PHE A 1 104 ? 0.708 -12.890 2.984 1.00 88.75 104 PHE A CA 1
ATOM 775 C C . PHE A 1 104 ? 0.887 -14.345 2.551 1.00 88.75 104 PHE A C 1
ATOM 777 O O . PHE A 1 104 ? 1.184 -15.213 3.369 1.00 88.75 104 PHE A O 1
ATOM 784 N N . PHE A 1 105 ? 0.633 -14.616 1.273 1.00 88.75 105 PHE A N 1
ATOM 785 C CA . PHE A 1 105 ? 0.805 -15.933 0.667 1.00 88.75 105 PHE A CA 1
ATOM 786 C C . PHE A 1 105 ? 1.712 -15.757 -0.541 1.00 88.75 105 PHE A C 1
ATOM 788 O O . PHE A 1 105 ? 1.336 -15.063 -1.489 1.00 88.75 105 PHE A O 1
ATOM 795 N N . ASP A 1 106 ? 2.900 -16.346 -0.485 1.00 86.88 106 ASP A N 1
ATOM 796 C CA . ASP A 1 106 ? 3.890 -16.196 -1.543 1.00 86.88 106 ASP A CA 1
ATOM 797 C C . ASP A 1 106 ? 3.620 -17.131 -2.736 1.00 86.88 106 ASP A C 1
ATOM 799 O O . ASP A 1 106 ? 2.752 -18.013 -2.711 1.00 86.88 106 ASP A O 1
ATOM 803 N N . GLY A 1 107 ? 4.351 -16.897 -3.822 1.00 86.50 107 GLY A N 1
ATOM 804 C CA . GLY A 1 107 ? 4.307 -17.676 -5.043 1.00 86.50 107 GLY A CA 1
ATOM 805 C C . GLY A 1 107 ? 4.877 -19.085 -4.895 1.00 86.50 107 GLY A C 1
ATOM 806 O O . GLY A 1 107 ? 5.460 -19.497 -3.895 1.00 86.50 107 GLY A O 1
ATOM 807 N N . THR A 1 108 ? 4.707 -19.866 -5.957 1.00 87.25 108 THR A N 1
ATOM 808 C CA . THR A 1 108 ? 5.307 -21.198 -6.049 1.00 87.25 108 THR A CA 1
ATOM 809 C C . THR A 1 108 ? 6.832 -21.099 -6.020 1.00 87.25 108 THR A C 1
ATOM 811 O O . THR A 1 108 ? 7.401 -20.339 -6.798 1.00 87.25 108 THR A O 1
ATOM 814 N N . CYS A 1 109 ? 7.478 -21.919 -5.183 1.00 76.44 109 CYS A N 1
ATOM 815 C CA . CYS A 1 109 ? 8.938 -21.949 -5.009 1.00 76.44 109 CYS A CA 1
ATOM 816 C C . CYS A 1 109 ? 9.547 -20.646 -4.460 1.00 76.44 109 CYS A C 1
ATOM 818 O O . CYS A 1 109 ? 10.741 -20.424 -4.634 1.00 76.44 109 CYS A O 1
ATOM 820 N N . CYS A 1 110 ? 8.752 -19.805 -3.801 1.00 74.19 110 CYS A N 1
ATOM 821 C CA . CYS A 1 110 ? 9.223 -18.603 -3.131 1.00 74.19 110 CYS A CA 1
ATOM 822 C C . CYS A 1 110 ? 9.289 -18.888 -1.622 1.00 74.19 110 CYS A C 1
ATOM 824 O O . CYS A 1 110 ? 8.277 -18.847 -0.925 1.00 74.19 110 CYS A O 1
ATOM 826 N N . ASN A 1 111 ? 10.469 -19.295 -1.149 1.00 69.25 111 ASN A N 1
ATOM 827 C CA . ASN A 1 111 ? 10.699 -19.694 0.237 1.00 69.25 111 ASN A CA 1
ATOM 828 C C . ASN A 1 111 ? 11.532 -18.613 0.930 1.00 69.25 111 ASN A C 1
ATOM 830 O O . ASN A 1 111 ? 12.705 -18.455 0.602 1.00 69.25 111 ASN A O 1
ATOM 834 N N . GLU A 1 112 ? 10.958 -17.929 1.924 1.00 62.88 112 GLU A N 1
ATOM 835 C CA . GLU A 1 112 ? 11.696 -16.982 2.779 1.00 62.88 112 GLU A CA 1
ATOM 836 C C . GLU A 1 112 ? 12.956 -17.643 3.369 1.00 62.88 112 GLU A C 1
ATOM 838 O O . GLU A 1 112 ? 14.057 -17.120 3.278 1.00 62.88 112 GLU A O 1
ATOM 843 N N . GLN A 1 113 ? 12.827 -18.880 3.857 1.00 58.34 113 GLN A N 1
ATOM 844 C CA . GLN A 1 113 ? 13.893 -19.564 4.598 1.00 58.34 113 GLN A CA 1
ATOM 845 C C . GLN A 1 113 ? 15.020 -20.176 3.745 1.00 58.34 113 GLN A C 1
ATOM 847 O O . GLN A 1 113 ? 16.066 -20.482 4.311 1.00 58.34 113 GLN A O 1
ATOM 852 N N . ASP A 1 114 ? 14.857 -20.333 2.424 1.00 51.78 114 ASP A N 1
ATOM 853 C CA . ASP A 1 114 ? 15.936 -20.836 1.544 1.00 51.78 114 ASP A CA 1
ATOM 854 C C . ASP A 1 114 ? 16.746 -19.689 0.900 1.00 51.78 114 ASP A C 1
ATOM 856 O O . ASP A 1 114 ? 17.888 -19.884 0.482 1.00 51.78 114 ASP A O 1
ATOM 860 N N . GLU A 1 115 ? 16.174 -18.482 0.841 1.00 50.84 115 GLU A N 1
ATOM 861 C CA . GLU A 1 115 ? 16.818 -17.252 0.350 1.00 50.84 115 GLU A CA 1
ATOM 862 C C . GLU A 1 115 ? 17.545 -16.491 1.487 1.00 50.84 115 GLU A C 1
ATOM 864 O O . GLU A 1 115 ? 18.449 -15.688 1.234 1.00 50.84 115 GLU A O 1
ATOM 869 N N . ASP A 1 116 ? 17.191 -16.791 2.744 1.00 48.78 116 ASP A N 1
ATOM 870 C CA . ASP A 1 116 ? 17.648 -16.104 3.958 1.00 48.78 116 ASP A CA 1
ATOM 871 C C . ASP A 1 116 ? 18.902 -16.696 4.628 1.00 48.78 116 ASP A C 1
ATOM 873 O O . ASP A 1 116 ? 19.332 -16.180 5.665 1.00 48.78 116 ASP A O 1
ATOM 877 N N . GLU A 1 117 ? 19.571 -17.715 4.066 1.00 50.66 117 GLU A N 1
ATOM 878 C CA . GLU A 1 117 ? 20.794 -18.230 4.715 1.00 50.66 117 GLU A CA 1
ATOM 879 C C . GLU A 1 117 ? 21.956 -17.222 4.769 1.00 50.66 117 GLU A C 1
ATOM 881 O O . GLU A 1 117 ? 22.922 -17.468 5.489 1.00 50.66 117 GLU A O 1
ATOM 886 N N . VAL A 1 118 ? 21.850 -16.035 4.152 1.00 51.88 118 VAL A N 1
ATOM 887 C CA . VAL A 1 118 ? 22.615 -14.870 4.624 1.00 51.88 118 VAL A CA 1
ATOM 888 C C . VAL A 1 118 ? 21.835 -13.570 4.398 1.00 51.88 118 VAL A C 1
ATOM 890 O O . VAL A 1 118 ? 21.812 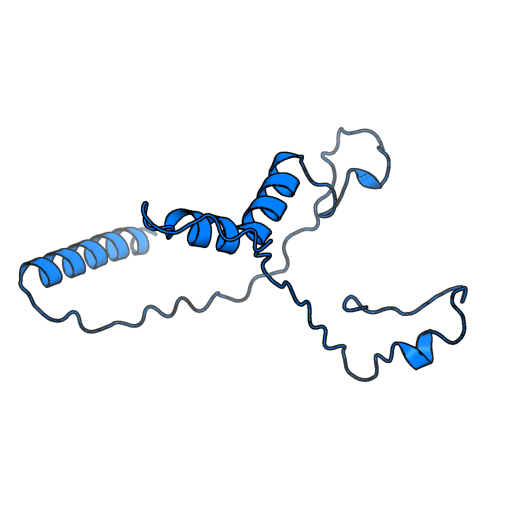-13.032 3.290 1.00 51.88 118 VAL A O 1
ATOM 893 N N . TYR A 1 119 ? 21.314 -12.972 5.473 1.00 49.19 119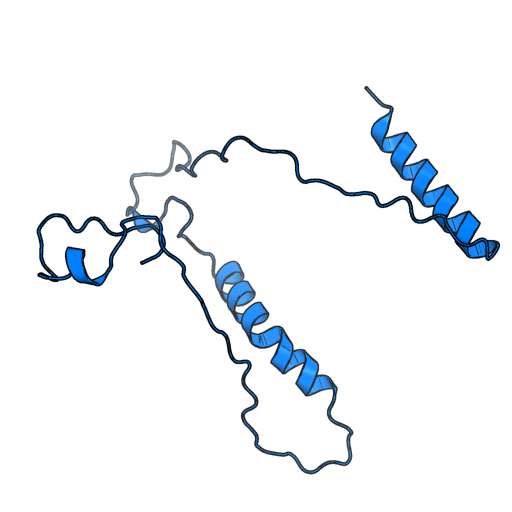 TYR A N 1
ATOM 894 C CA . TYR A 1 119 ? 21.081 -11.525 5.532 1.00 49.19 119 TYR A CA 1
ATOM 895 C C . TYR A 1 119 ? 22.421 -10.815 5.246 1.00 49.19 119 TYR A C 1
ATOM 897 O O . TYR A 1 119 ? 23.294 -10.737 6.111 1.00 49.19 119 TYR A O 1
ATOM 905 N N . GLY A 1 120 ? 22.635 -10.392 3.994 1.00 52.25 120 GLY A N 1
ATOM 906 C CA . GLY A 1 120 ? 23.939 -9.936 3.483 1.00 52.25 120 GLY A CA 1
ATOM 907 C C . GLY A 1 120 ? 24.425 -10.627 2.201 1.00 52.25 120 GLY A C 1
ATOM 908 O O . GLY A 1 120 ? 25.484 -10.262 1.685 1.00 52.25 120 GLY A O 1
ATOM 909 N N . SER A 1 121 ? 23.668 -11.582 1.650 1.00 57.12 121 SER A N 1
ATOM 910 C CA . SER A 1 121 ? 23.882 -12.078 0.290 1.00 57.12 121 SER A CA 1
ATOM 911 C C . SER A 1 121 ? 23.872 -10.903 -0.697 1.00 57.12 121 SER A C 1
ATOM 913 O O . SER A 1 121 ? 22.977 -10.062 -0.632 1.00 57.12 121 SER A O 1
ATOM 915 N N . PRO A 1 122 ? 24.821 -10.814 -1.647 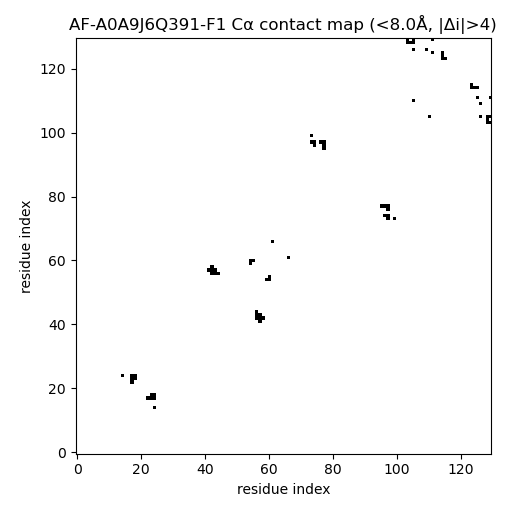1.00 61.91 122 PRO A N 1
ATOM 916 C CA . PRO A 1 122 ? 24.911 -9.666 -2.552 1.00 61.91 122 PRO A CA 1
ATOM 917 C C . PRO A 1 122 ? 23.669 -9.427 -3.430 1.00 61.91 122 PRO A C 1
ATOM 919 O O . PRO A 1 122 ? 23.578 -8.374 -4.061 1.00 61.91 122 PRO A O 1
ATOM 922 N N . LYS A 1 123 ? 22.762 -10.413 -3.536 1.00 65.56 123 LYS A N 1
ATOM 923 C CA . LYS A 1 123 ? 21.558 -10.397 -4.381 1.00 65.56 123 LYS A CA 1
ATOM 924 C C . LYS A 1 123 ? 20.446 -11.279 -3.783 1.00 65.56 123 LYS A C 1
ATOM 926 O O . LYS A 1 123 ? 20.292 -12.407 -4.244 1.00 65.56 123 LYS A O 1
ATOM 931 N N . PRO A 1 124 ? 19.708 -10.814 -2.766 1.00 66.88 124 PRO A N 1
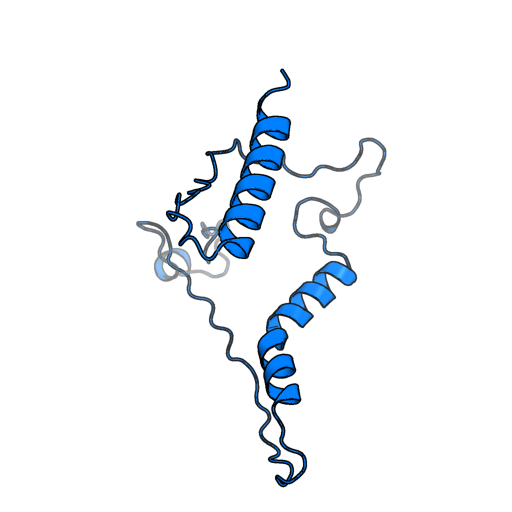ATOM 932 C CA . PRO A 1 124 ? 18.539 -11.547 -2.287 1.00 66.88 124 PRO A CA 1
ATOM 933 C C . PRO A 1 124 ? 17.434 -11.504 -3.358 1.00 66.88 124 PRO A C 1
ATOM 935 O O . PRO A 1 124 ? 17.190 -10.434 -3.927 1.00 66.88 124 PRO A O 1
ATOM 938 N N . ALA A 1 125 ? 16.788 -12.634 -3.672 1.00 70.75 125 ALA A N 1
ATOM 939 C CA . ALA A 1 125 ? 15.692 -12.687 -4.643 1.00 70.75 125 ALA A CA 1
ATOM 940 C C . ALA A 1 125 ? 14.326 -12.644 -3.937 1.00 70.75 125 ALA A C 1
ATOM 942 O O . ALA A 1 125 ? 13.476 -13.512 -4.117 1.00 70.75 125 ALA A O 1
ATOM 943 N N . LEU A 1 126 ? 14.113 -11.589 -3.142 1.00 77.19 126 LEU A N 1
ATOM 944 C CA . LEU A 1 126 ? 12.844 -11.353 -2.451 1.00 77.19 126 LEU A CA 1
ATOM 945 C C . LEU A 1 126 ? 11.700 -11.121 -3.446 1.00 77.19 126 LEU A C 1
ATOM 947 O O . LEU A 1 126 ? 11.877 -10.514 -4.510 1.00 77.19 126 LEU A O 1
ATOM 951 N N . THR A 1 127 ? 10.513 -11.597 -3.082 1.00 81.56 127 THR A N 1
ATOM 952 C CA . THR A 1 127 ? 9.278 -11.384 -3.840 1.00 81.56 127 THR A CA 1
ATOM 953 C C . THR A 1 127 ? 8.588 -10.094 -3.391 1.00 81.56 127 THR A C 1
ATOM 955 O O . THR A 1 127 ? 8.977 -9.466 -2.418 1.00 81.56 127 THR A O 1
ATOM 958 N N . ASN A 1 128 ? 7.525 -9.669 -4.083 1.00 85.44 128 ASN A N 1
ATOM 959 C CA . ASN A 1 128 ? 6.733 -8.502 -3.649 1.00 85.44 128 ASN A CA 1
ATOM 960 C C . ASN A 1 128 ? 5.902 -8.766 -2.377 1.00 85.44 128 ASN A C 1
ATOM 962 O O . ASN A 1 128 ? 5.166 -7.880 -1.939 1.00 85.44 128 ASN A O 1
ATOM 966 N N . VAL A 1 129 ? 5.927 -10.001 -1.876 1.00 83.38 129 VAL A N 1
ATOM 967 C CA . VAL A 1 129 ? 5.125 -10.473 -0.749 1.00 83.38 129 VAL A CA 1
ATOM 968 C C . VAL A 1 129 ? 5.930 -10.430 0.559 1.00 83.38 129 VAL A C 1
ATOM 970 O O . VAL A 1 129 ? 5.306 -10.239 1.603 1.00 83.38 129 VAL A O 1
ATOM 973 N N . ASN A 1 130 ? 7.270 -10.507 0.483 1.00 63.41 130 ASN A N 1
ATOM 974 C CA . ASN A 1 130 ? 8.188 -10.618 1.626 1.00 63.41 130 ASN A CA 1
ATOM 975 C C . ASN A 1 130 ? 9.106 -9.395 1.765 1.00 63.41 130 ASN A C 1
ATOM 977 O O . ASN A 1 130 ? 9.577 -8.874 0.727 1.00 63.41 130 ASN A O 1
#

pLDDT: mean 70.83, std 15.03, range [46.78, 95.06]